Protein AF-A0A1G2EWD5-F1 (afdb_monomer)

pLDDT: mean 77.94, std 12.24, range [49.91, 97.0]

InterPro domains:
  IPR035451 Ada-like domain superfamily [G3DSA:3.40.10.10] (52-113)
  IPR035451 Ada-like domain superfamily [SSF57884] (61-112)

Foldseek 3Di:
DVVVVVVVVVVVCVVPVVVVVVVVVVVVVVVVVVVVVVVVVVVPPPPPPPPDPPPVVVVVVPQQWWKDFQPDQAIHTCPDPVVVPHDPVGIDTDSDPVVSVVVRHDYDPRDPDD

Mean predicted aligned error: 17.98 Å

Solvent-accessible surface area (backbone atoms only — not comparable to full-atom values): 6893 Å² total; per-residue (Å²): 121,69,67,62,56,51,54,54,53,54,50,56,51,65,75,43,45,67,59,51,51,52,54,48,50,52,52,51,53,50,50,52,53,50,52,50,54,58,51,54,62,65,68,69,68,70,70,80,83,76,79,71,78,78,60,63,74,57,59,69,67,72,56,72,42,30,33,29,37,77,90,51,57,42,34,30,51,72,88,32,78,71,41,75,70,51,54,76,94,38,57,41,80,28,87,38,71,69,59,40,42,76,74,64,34,40,76,40,92,89,45,92,92,116

Radius of gyration: 37.5 Å; Cα contacts (8 Å, |Δi|>4): 85; chains: 1; bounding box: 72×32×92 Å

Organism: NCBI:txid1801725

Sequence (114 aa):
MLSEKFNGVKSYFKENQSDFFIALSFLMIALIGFGLGRLSYLVDQKRPITIEEVNLGAVLASEALFVASKNGTAYYPPSCAGAGRIKEENKIWFSSQKEAESLGYKPASNCPGL

Secondary structure (DSSP, 8-state):
-HHHHHHHHHHHHHHSHHHHHHHHHHHHHHHHHHHHHHHHHHHT-----------HHHHHHHS-PEEEETT-SEEE-TTSTTGGGS-GGGEEEES-HHHHHHTTPEE-TTSTT-

Nearest PDB structures (foldseek):
  1u8b-assembly1_A  TM=7.774E-01  e=7.942E-03  Escherichia coli
  7pwo-assembly1_m2  TM=3.552E-01  e=9.660E+00  Giardia lamblia ATCC 50803

Structure (mmCIF, N/CA/C/O backbone):
data_AF-A0A1G2EWD5-F1
#
_entry.id   AF-A0A1G2EWD5-F1
#
loop_
_atom_site.group_PDB
_atom_site.id
_atom_site.type_symbol
_atom_site.label_atom_id
_atom_site.label_alt_id
_atom_site.label_comp_id
_atom_site.label_asym_id
_atom_site.label_entity_id
_atom_site.label_seq_id
_atom_site.pdbx_PDB_ins_code
_atom_site.Cartn_x
_atom_site.Cartn_y
_atom_site.Cartn_z
_atom_site.occupancy
_atom_site.B_iso_or_equiv
_atom_site.auth_seq_id
_atom_site.auth_comp_id
_ato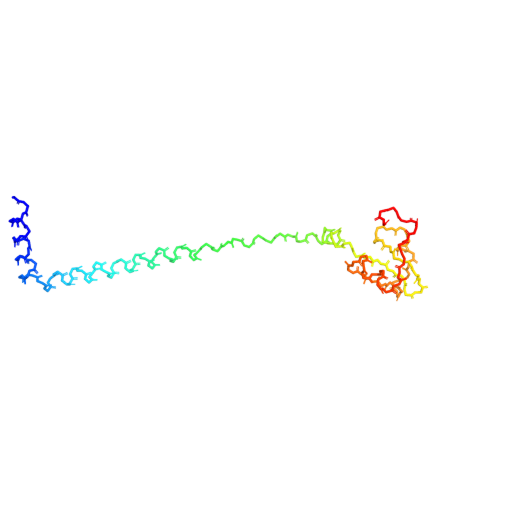m_site.auth_asym_id
_atom_site.auth_atom_id
_atom_site.pdbx_PDB_model_num
ATOM 1 N N . MET A 1 1 ? -43.976 14.088 38.135 1.00 55.19 1 MET A N 1
ATOM 2 C CA . MET A 1 1 ? -43.650 12.649 38.292 1.00 55.19 1 MET A CA 1
ATOM 3 C C . MET A 1 1 ? -42.198 12.283 37.967 1.00 55.19 1 MET A C 1
ATOM 5 O O . MET A 1 1 ? -41.641 11.474 38.692 1.00 55.19 1 MET A O 1
ATOM 9 N N . LEU A 1 2 ? -41.549 12.848 36.937 1.00 59.41 2 LEU A N 1
ATOM 10 C CA . LEU A 1 2 ? -40.131 12.544 36.643 1.00 59.41 2 LEU A CA 1
ATOM 11 C C . LEU A 1 2 ? -39.145 13.152 37.661 1.00 59.41 2 LEU A C 1
ATOM 13 O O . LEU A 1 2 ? -38.159 12.517 38.013 1.00 59.41 2 LEU A O 1
ATOM 17 N N . SER A 1 3 ? -39.435 14.349 38.180 1.00 60.56 3 SER A N 1
ATOM 18 C CA . SER A 1 3 ? -38.536 15.068 39.098 1.00 60.56 3 SER A CA 1
ATOM 19 C C . SER A 1 3 ? -38.317 14.358 40.446 1.00 60.56 3 SER A C 1
ATOM 21 O O . SER A 1 3 ? -37.193 14.329 40.938 1.00 60.56 3 SER A O 1
ATOM 23 N N . GLU A 1 4 ? -39.336 13.697 41.006 1.00 61.84 4 GLU A N 1
ATOM 24 C CA . GLU A 1 4 ? -39.182 12.956 42.269 1.00 61.84 4 GLU A CA 1
ATOM 25 C C . GLU A 1 4 ? -38.332 11.692 42.113 1.00 61.84 4 GLU A C 1
ATOM 27 O O . GLU A 1 4 ? -37.493 11.402 42.966 1.00 61.84 4 GLU A O 1
ATOM 32 N N . LYS A 1 5 ? -38.467 10.985 40.981 1.00 63.03 5 LYS A N 1
ATOM 33 C CA . LYS A 1 5 ? -37.618 9.827 40.666 1.00 63.03 5 LYS A CA 1
ATOM 34 C C . LYS A 1 5 ? -36.147 10.226 40.543 1.00 63.03 5 LYS A C 1
ATOM 36 O O . LYS A 1 5 ? -35.284 9.514 41.044 1.00 63.03 5 LYS A O 1
ATOM 41 N N . PHE A 1 6 ? -35.861 11.381 39.939 1.00 66.38 6 PHE A N 1
ATOM 42 C CA . PHE A 1 6 ? -34.499 11.914 39.849 1.00 66.38 6 PHE A CA 1
ATOM 43 C C . PHE A 1 6 ? -33.909 12.254 41.221 1.00 66.38 6 PHE A C 1
ATOM 45 O O . PHE A 1 6 ? -32.739 11.966 41.458 1.00 66.38 6 PHE A O 1
ATOM 52 N N . ASN A 1 7 ? -34.701 12.820 42.136 1.00 62.88 7 ASN A N 1
ATOM 53 C CA . ASN A 1 7 ? -34.228 13.151 43.483 1.00 62.88 7 ASN A CA 1
ATOM 54 C C . ASN A 1 7 ? -33.938 11.901 44.325 1.00 62.88 7 ASN A C 1
ATOM 56 O O . ASN A 1 7 ? -32.920 11.867 45.015 1.00 62.88 7 ASN A O 1
ATOM 60 N N . GLY A 1 8 ? -34.761 10.853 44.206 1.00 64.88 8 GLY A N 1
ATOM 61 C CA . GLY A 1 8 ? -34.483 9.552 44.822 1.00 64.88 8 GLY A CA 1
ATOM 62 C C . GLY A 1 8 ? -33.189 8.934 44.290 1.00 64.88 8 GLY A C 1
ATOM 63 O O . GLY A 1 8 ? -32.288 8.623 45.064 1.00 64.88 8 GLY A O 1
ATOM 64 N N . VAL A 1 9 ? -33.037 8.855 42.963 1.00 70.88 9 VAL A N 1
ATOM 65 C CA . VAL A 1 9 ? -31.823 8.323 42.310 1.00 70.88 9 VAL A CA 1
ATOM 66 C C . VAL A 1 9 ? -30.570 9.113 42.705 1.00 70.88 9 VAL A C 1
ATOM 68 O O . VAL A 1 9 ? -29.520 8.523 42.951 1.00 70.88 9 VAL A O 1
ATOM 71 N N . LYS A 1 10 ? -30.679 10.440 42.832 1.00 64.94 10 LYS A N 1
ATOM 72 C CA . LYS A 1 10 ? -29.581 11.321 43.255 1.00 64.94 10 LYS A CA 1
ATOM 73 C C . LYS A 1 10 ? -29.153 11.080 44.706 1.00 64.94 10 LYS A C 1
ATOM 75 O O . LYS A 1 10 ? -27.972 11.227 45.004 1.00 64.94 10 LYS A O 1
ATOM 80 N N . SER A 1 11 ? -30.084 10.707 45.588 1.00 64.94 11 SER A N 1
ATOM 81 C CA . SER A 1 11 ? -29.773 10.330 46.973 1.00 64.94 11 SER A CA 1
ATOM 82 C C . SER A 1 11 ? -29.023 8.998 47.037 1.00 64.94 11 SER A C 1
ATOM 84 O O . SER A 1 11 ? -27.962 8.932 47.650 1.00 64.94 11 SER A O 1
ATOM 86 N N . TYR A 1 12 ? -29.502 7.977 46.315 1.00 66.75 12 TYR A N 1
ATOM 87 C CA . TYR A 1 12 ? -28.851 6.660 46.243 1.00 66.75 12 TYR A CA 1
ATOM 88 C C . TYR A 1 12 ? -27.433 6.726 45.658 1.00 66.75 12 TYR A C 1
ATOM 90 O O . TYR A 1 12 ? -26.514 6.085 46.159 1.00 66.75 12 TYR A O 1
ATOM 98 N N . PHE A 1 13 ? -27.222 7.555 44.633 1.00 66.81 13 PHE A N 1
ATOM 99 C CA . PHE A 1 13 ? -25.892 7.788 44.061 1.00 66.81 13 PHE A CA 1
ATOM 100 C C . PHE A 1 13 ? -24.910 8.454 45.029 1.00 66.81 13 PHE A C 1
ATOM 102 O O . PHE A 1 13 ? -23.700 8.277 44.901 1.00 66.81 13 PHE A O 1
ATOM 109 N N . LYS A 1 14 ? -25.420 9.270 45.954 1.00 68.94 14 LYS A N 1
ATOM 110 C CA . LYS A 1 14 ? -24.601 10.026 46.904 1.00 68.94 14 LYS A CA 1
ATOM 111 C C . LYS A 1 14 ? -24.200 9.176 48.109 1.00 68.94 14 LYS A C 1
ATOM 113 O O . LYS A 1 14 ? -23.123 9.384 48.652 1.00 68.94 14 LYS A O 1
ATOM 118 N N . GLU A 1 15 ? -25.045 8.225 48.496 1.00 78.00 15 GLU A N 1
ATOM 119 C CA . GLU A 1 15 ? -24.793 7.298 49.603 1.00 78.00 15 GLU A CA 1
ATOM 120 C C . GLU A 1 15 ? -23.836 6.160 49.200 1.00 78.00 15 GLU A C 1
ATOM 122 O O . GLU A 1 15 ? -22.924 5.834 49.954 1.00 78.00 15 GLU A O 1
ATOM 127 N N . ASN A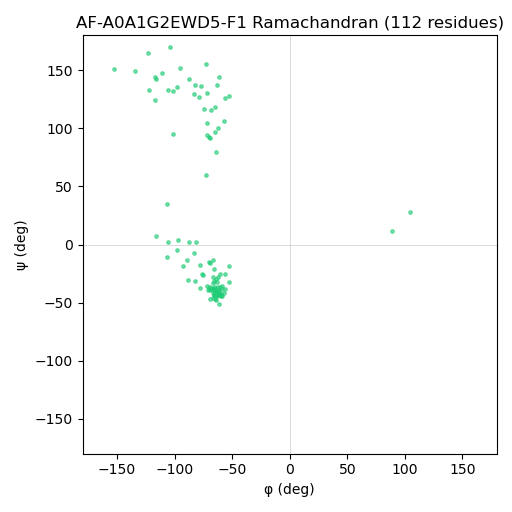 1 16 ? -23.937 5.651 47.965 1.00 80.06 16 ASN A N 1
ATOM 128 C CA . ASN A 1 16 ? -23.077 4.580 47.429 1.00 80.06 16 ASN A CA 1
ATOM 129 C C . ASN A 1 16 ? -22.051 5.081 46.394 1.00 80.06 16 ASN A C 1
ATOM 131 O O . ASN A 1 16 ? -21.724 4.392 45.423 1.00 80.06 16 ASN A O 1
ATOM 135 N N . GLN A 1 17 ? -21.527 6.295 46.579 1.00 80.06 17 GLN A N 1
ATOM 136 C CA . GLN A 1 17 ? -20.615 6.925 45.617 1.00 80.06 17 GLN A CA 1
ATOM 137 C C . GLN A 1 17 ? -19.342 6.089 45.358 1.00 80.06 17 GLN A C 1
ATOM 139 O O . GLN A 1 17 ? -18.856 6.043 44.225 1.00 80.06 17 GLN A O 1
ATOM 144 N N . SER A 1 18 ? -18.814 5.407 46.381 1.00 81.56 18 SER A N 1
ATOM 145 C CA . SER A 1 18 ? -17.636 4.532 46.271 1.00 81.56 18 SER A CA 1
ATOM 146 C C . SER A 1 18 ? -17.896 3.304 45.403 1.00 81.56 18 SER A C 1
ATOM 148 O O . SER A 1 18 ? -17.081 2.976 44.541 1.00 81.56 18 SER A O 1
ATOM 150 N N . ASP A 1 19 ? -19.046 2.658 45.580 1.00 87.62 19 ASP A N 1
ATOM 151 C CA . ASP A 1 19 ? -19.403 1.442 44.845 1.00 87.62 19 ASP A CA 1
ATOM 152 C C . ASP A 1 19 ? -19.657 1.765 43.377 1.00 87.62 19 ASP A C 1
ATOM 154 O O . ASP A 1 19 ? -19.256 1.016 42.486 1.00 87.62 19 ASP A O 1
ATOM 158 N N . PHE A 1 20 ? -20.249 2.933 43.112 1.00 89.12 20 PHE A N 1
ATOM 159 C CA . PHE A 1 20 ? -20.434 3.414 41.752 1.00 89.12 20 PHE A CA 1
ATOM 160 C C . PHE A 1 20 ? -19.098 3.701 41.061 1.00 89.12 20 PHE A C 1
ATOM 162 O O . PHE A 1 20 ? -18.926 3.367 39.890 1.00 89.12 20 PHE A O 1
ATOM 169 N N . PHE A 1 21 ? -18.128 4.274 41.778 1.00 89.81 21 PHE A N 1
ATOM 170 C CA . PHE A 1 21 ? -16.791 4.516 41.237 1.00 89.81 21 PHE A CA 1
ATOM 171 C C . PHE A 1 21 ? -16.059 3.207 40.912 1.00 89.81 21 PHE A C 1
ATOM 173 O O . PHE A 1 21 ? -15.430 3.101 39.859 1.00 89.81 21 PHE A O 1
ATOM 180 N N . ILE A 1 22 ? -16.183 2.192 41.772 1.00 92.38 22 ILE A N 1
ATOM 181 C CA . ILE A 1 22 ? -15.624 0.856 41.530 1.00 92.38 22 ILE A CA 1
ATOM 182 C C . IL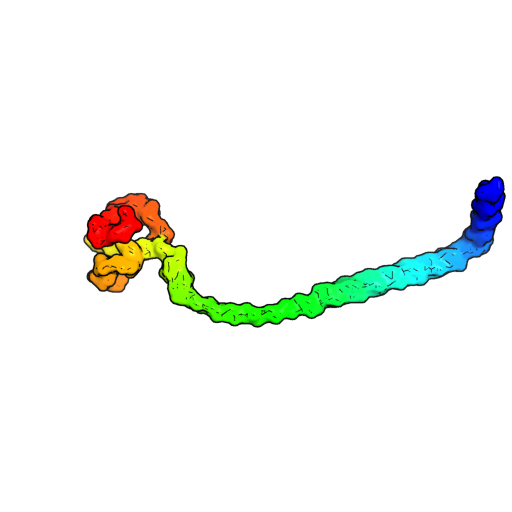E A 1 22 ? -16.313 0.196 40.328 1.00 92.38 22 ILE A C 1
ATOM 184 O O . ILE A 1 22 ? -15.639 -0.305 39.431 1.00 92.38 22 ILE A O 1
ATOM 188 N N . ALA A 1 23 ? -17.643 0.235 40.250 1.00 93.69 23 ALA A N 1
ATOM 189 C CA . ALA A 1 23 ? -18.376 -0.332 39.120 1.00 93.69 23 ALA A CA 1
ATOM 190 C C . ALA A 1 23 ? -18.014 0.363 37.795 1.00 93.69 23 ALA A C 1
ATOM 192 O O . ALA A 1 23 ? -17.797 -0.297 36.777 1.00 93.69 23 ALA A O 1
ATOM 193 N N . LEU A 1 24 ? -17.891 1.694 37.815 1.00 93.81 24 LEU A N 1
ATOM 194 C CA . LEU A 1 24 ? -17.491 2.488 36.657 1.00 93.81 24 LEU A CA 1
ATOM 195 C C . LEU A 1 24 ? -16.043 2.202 36.243 1.00 93.81 24 LEU A C 1
ATOM 197 O O . LEU A 1 24 ? -15.763 2.137 35.048 1.00 93.81 24 LEU A O 1
ATOM 201 N N . SER A 1 25 ? -15.130 1.997 37.197 1.00 94.44 25 SER A N 1
ATOM 202 C CA . SER A 1 25 ? -13.735 1.672 36.887 1.00 94.44 25 SER A CA 1
ATOM 203 C C . SER A 1 25 ? -13.620 0.305 36.210 1.00 94.44 25 SER A C 1
ATOM 205 O O . SER A 1 25 ? -12.966 0.200 35.172 1.00 94.44 25 SER A O 1
ATOM 207 N N . PHE A 1 26 ? -14.334 -0.711 36.704 1.00 96.69 26 PHE A N 1
ATOM 208 C CA . PHE A 1 26 ? -14.406 -2.023 36.056 1.00 96.69 26 PHE A CA 1
ATOM 209 C C . PHE A 1 26 ? -15.028 -1.950 34.660 1.00 96.69 26 PHE A C 1
ATOM 211 O O . PHE A 1 26 ? -14.505 -2.566 33.730 1.00 96.69 26 PHE A O 1
ATOM 218 N N . LEU A 1 27 ? -16.094 -1.164 34.487 1.00 96.50 27 LEU A N 1
ATOM 219 C CA . LEU A 1 27 ? -16.698 -0.925 33.176 1.00 96.50 27 LEU A CA 1
ATOM 220 C C . LEU A 1 27 ? -15.681 -0.312 32.202 1.00 96.50 27 LEU A C 1
ATOM 222 O O . LEU A 1 27 ? -15.563 -0.762 31.063 1.00 96.50 27 LEU A O 1
ATOM 226 N N . MET A 1 28 ? -14.912 0.679 32.655 1.00 96.38 28 MET A N 1
ATOM 227 C CA . MET A 1 28 ? -13.885 1.325 31.838 1.00 96.38 28 MET A CA 1
ATOM 228 C C . MET A 1 28 ? -12.764 0.352 31.461 1.00 96.38 28 MET A C 1
ATOM 230 O O . MET A 1 28 ? -12.373 0.295 30.297 1.00 96.38 28 MET A O 1
ATOM 234 N N . ILE A 1 29 ? -12.281 -0.456 32.412 1.00 97.00 29 ILE A N 1
ATOM 235 C CA . ILE A 1 29 ? -11.257 -1.483 32.163 1.00 97.00 29 ILE A CA 1
ATOM 236 C C . ILE A 1 29 ? -11.759 -2.497 31.124 1.00 97.00 29 ILE A C 1
ATOM 238 O O . ILE A 1 29 ? -11.022 -2.842 30.198 1.00 97.00 29 ILE A O 1
ATOM 242 N N . ALA A 1 30 ? -13.021 -2.924 31.224 1.00 96.81 30 ALA A N 1
ATOM 243 C CA . ALA A 1 30 ? -13.635 -3.842 30.268 1.00 96.81 30 ALA A CA 1
ATOM 244 C C . ALA A 1 30 ? -13.720 -3.241 28.854 1.00 96.81 30 ALA A C 1
ATOM 246 O O . ALA A 1 30 ? -13.378 -3.914 27.881 1.00 96.81 30 ALA A O 1
ATOM 247 N N . LEU A 1 31 ? -14.117 -1.970 28.730 1.00 96.50 31 LEU A N 1
ATOM 248 C CA . LEU A 1 31 ? -14.188 -1.275 27.439 1.00 96.50 31 LEU A CA 1
ATOM 249 C C . LEU A 1 31 ? -12.807 -1.105 26.797 1.00 96.50 31 LEU A C 1
ATOM 251 O O . LEU A 1 31 ? -12.669 -1.302 25.589 1.00 96.50 31 LEU A O 1
ATOM 255 N N . ILE A 1 32 ? -11.781 -0.792 27.593 1.00 96.06 32 ILE A N 1
ATOM 256 C CA . ILE A 1 32 ? -10.398 -0.687 27.112 1.00 96.06 32 ILE A CA 1
ATOM 257 C C . ILE A 1 32 ? -9.907 -2.056 26.621 1.00 96.06 32 ILE A C 1
ATOM 259 O O . ILE A 1 32 ? -9.402 -2.158 25.503 1.00 96.06 32 ILE A O 1
ATOM 263 N N . GLY A 1 33 ? -10.107 -3.120 27.406 1.00 96.06 33 GLY A N 1
ATOM 264 C CA . GLY A 1 33 ? -9.726 -4.484 27.023 1.00 96.06 33 GLY A CA 1
ATOM 265 C C . GLY A 1 33 ? -10.439 -4.968 25.756 1.00 96.06 33 GLY A C 1
ATOM 266 O O . GLY A 1 33 ? -9.800 -5.502 24.848 1.00 96.06 33 GLY A O 1
ATOM 267 N N . PHE A 1 34 ? -11.745 -4.710 25.645 1.00 94.44 34 PHE A N 1
ATOM 268 C CA . PHE A 1 34 ? -12.527 -5.019 24.448 1.00 94.44 34 PHE A CA 1
ATOM 269 C C . PHE A 1 34 ? -12.034 -4.236 23.223 1.00 94.44 34 PHE A C 1
ATOM 271 O O . PHE A 1 34 ? -11.857 -4.822 22.154 1.00 94.44 34 PHE A O 1
ATOM 278 N N . GLY A 1 35 ? -11.758 -2.937 23.377 1.00 93.50 35 GLY A N 1
ATOM 279 C CA . GLY A 1 35 ? -11.224 -2.087 22.311 1.00 93.50 35 GLY A CA 1
ATOM 280 C C . GLY A 1 35 ? -9.876 -2.580 21.778 1.00 93.50 35 GLY A C 1
ATOM 281 O O . GLY A 1 35 ? -9.693 -2.679 20.564 1.00 93.50 35 GLY A O 1
ATOM 282 N N . LEU A 1 36 ? -8.962 -2.968 22.673 1.00 91.94 36 LEU A N 1
ATOM 283 C CA . LEU A 1 36 ? -7.659 -3.532 22.304 1.00 91.94 36 LEU A CA 1
ATOM 284 C C . LEU A 1 36 ? -7.786 -4.898 21.613 1.00 91.94 36 LEU A C 1
ATOM 286 O O . LEU A 1 36 ? -7.126 -5.133 20.600 1.00 91.94 36 LEU A O 1
ATOM 290 N N . GLY A 1 37 ? -8.667 -5.779 22.097 1.00 90.62 37 GLY A N 1
ATOM 291 C CA . GLY A 1 37 ? -8.938 -7.069 21.449 1.00 90.62 37 GLY A CA 1
ATOM 292 C C . GLY A 1 37 ? -9.491 -6.904 20.030 1.00 90.62 37 GLY A C 1
ATOM 293 O O . GLY A 1 37 ? -9.036 -7.563 19.093 1.00 90.62 37 GLY A O 1
ATOM 294 N N . ARG A 1 38 ? -10.409 -5.948 19.838 1.00 90.19 38 ARG A N 1
ATOM 295 C CA . ARG A 1 38 ? -10.940 -5.582 18.515 1.00 90.19 38 ARG A CA 1
ATOM 296 C C . ARG A 1 38 ? -9.856 -5.050 17.573 1.00 90.19 38 ARG A C 1
ATOM 298 O O . ARG A 1 38 ? -9.922 -5.335 16.379 1.00 90.19 38 ARG A O 1
ATOM 305 N N . LEU A 1 39 ? -8.884 -4.293 18.088 1.00 86.25 39 LEU A N 1
ATOM 306 C CA . LEU A 1 39 ? -7.761 -3.763 17.309 1.00 86.25 39 LEU A CA 1
ATOM 307 C C . LEU A 1 39 ? -6.780 -4.870 16.894 1.00 86.25 39 LEU A C 1
ATOM 309 O O . LEU A 1 39 ? -6.321 -4.879 15.754 1.00 86.25 39 LEU A O 1
ATOM 313 N N . SER A 1 40 ? -6.510 -5.834 17.778 1.00 85.31 40 SER A N 1
ATOM 314 C CA . SER A 1 40 ? -5.615 -6.964 17.498 1.00 85.31 40 SER A CA 1
ATOM 315 C C . SER A 1 40 ? -6.105 -7.826 16.326 1.00 85.31 40 SER A C 1
ATOM 317 O O . SER A 1 40 ? -5.301 -8.228 15.490 1.00 85.31 40 SER A O 1
ATOM 319 N N . TYR A 1 41 ? -7.422 -8.008 16.187 1.00 81.56 41 TYR A N 1
ATOM 320 C CA . TYR A 1 41 ? -8.020 -8.721 15.052 1.00 81.56 41 TYR A CA 1
ATOM 321 C C . TYR A 1 41 ? -7.771 -8.038 13.695 1.00 81.56 41 TYR A C 1
ATOM 323 O O . TYR A 1 41 ? -7.637 -8.704 12.672 1.00 81.56 41 TYR A O 1
ATOM 331 N N . LEU A 1 42 ? -7.687 -6.704 13.667 1.00 72.00 42 LEU A N 1
ATOM 332 C CA . LEU A 1 42 ? -7.447 -5.960 12.426 1.00 72.00 42 LEU A CA 1
ATOM 333 C C . LEU A 1 42 ? -5.986 -6.051 11.961 1.00 72.00 42 LEU A C 1
ATOM 335 O O . LEU A 1 42 ? -5.722 -5.944 10.766 1.00 72.00 42 LEU A O 1
ATOM 339 N N . VAL A 1 43 ? -5.048 -6.268 12.886 1.00 70.81 43 VAL A N 1
ATOM 340 C CA . VAL A 1 43 ? -3.610 -6.390 12.590 1.00 70.81 43 VAL A CA 1
ATOM 341 C C . VAL A 1 43 ? -3.267 -7.751 11.971 1.00 70.81 43 VAL A C 1
ATOM 343 O O . VAL A 1 43 ? -2.309 -7.847 11.206 1.00 70.81 43 VAL A O 1
ATOM 346 N N . ASP A 1 44 ? -4.067 -8.788 12.228 1.00 66.50 44 ASP A N 1
ATOM 347 C CA . ASP A 1 44 ? -3.806 -10.149 11.739 1.00 66.50 44 ASP A CA 1
ATOM 348 C C . ASP A 1 44 ? -4.245 -10.390 10.281 1.00 66.50 44 ASP A C 1
ATOM 350 O O . ASP A 1 44 ? -4.049 -11.466 9.720 1.00 66.50 44 ASP A O 1
ATOM 354 N N . GLN A 1 45 ? -4.763 -9.359 9.605 1.00 65.50 45 GLN A N 1
ATOM 355 C CA . GLN A 1 45 ? -4.960 -9.341 8.152 1.00 65.50 45 GLN A CA 1
ATOM 356 C C . GLN A 1 45 ? -3.604 -9.207 7.431 1.00 65.50 45 GLN A C 1
ATOM 358 O O . GLN A 1 45 ? -3.351 -8.251 6.689 1.00 65.50 45 GLN A O 1
ATOM 363 N N . LYS A 1 46 ? -2.700 -10.171 7.642 1.00 64.62 46 LYS A N 1
ATOM 364 C CA . LYS A 1 46 ? -1.527 -10.369 6.791 1.00 64.62 46 LYS A CA 1
ATOM 365 C C . LYS A 1 46 ? -2.044 -10.778 5.420 1.00 64.62 46 LYS A C 1
ATOM 367 O O . LYS A 1 46 ? -2.392 -11.933 5.188 1.00 64.62 46 LYS A O 1
ATOM 372 N N . ARG A 1 47 ? -2.149 -9.794 4.527 1.00 65.56 47 ARG A N 1
ATOM 373 C CA . ARG A 1 47 ? -2.477 -10.023 3.119 1.00 65.56 47 ARG A CA 1
ATOM 374 C C . ARG A 1 47 ? -1.494 -11.073 2.595 1.00 65.56 47 ARG A C 1
ATOM 376 O O . ARG A 1 47 ? -0.290 -10.882 2.793 1.00 65.56 47 ARG A O 1
ATOM 383 N N . PRO A 1 48 ? -1.956 -12.168 1.972 1.00 68.81 48 PRO A N 1
ATOM 384 C CA . PRO A 1 48 ? -1.039 -13.050 1.278 1.00 68.81 48 PRO A CA 1
ATOM 385 C C . PRO A 1 48 ? -0.292 -12.200 0.250 1.00 68.81 48 PRO A C 1
ATOM 387 O O . PRO A 1 48 ? -0.900 -11.455 -0.520 1.00 68.81 48 PRO A O 1
ATOM 390 N N . ILE A 1 49 ? 1.035 -12.248 0.307 1.00 64.00 49 ILE A N 1
ATOM 391 C CA . ILE A 1 49 ? 1.887 -11.632 -0.701 1.00 64.00 49 ILE A CA 1
ATOM 392 C C . ILE A 1 49 ? 1.697 -12.485 -1.954 1.00 64.00 49 ILE A C 1
ATOM 394 O O . ILE A 1 49 ? 2.331 -13.527 -2.108 1.00 64.00 49 ILE A O 1
ATOM 398 N N . THR A 1 50 ? 0.759 -12.086 -2.810 1.00 67.38 50 THR A N 1
ATOM 399 C CA . THR A 1 50 ? 0.649 -12.622 -4.162 1.00 67.38 50 THR A CA 1
ATOM 400 C C . THR A 1 50 ? 1.824 -12.055 -4.938 1.00 67.38 50 THR A C 1
ATOM 402 O O . THR A 1 50 ? 1.858 -10.868 -5.256 1.00 67.38 50 THR A O 1
ATOM 405 N N . ILE A 1 51 ? 2.826 -12.893 -5.173 1.00 73.25 51 ILE A N 1
ATOM 406 C CA . ILE A 1 51 ? 3.917 -12.573 -6.084 1.00 73.25 51 ILE A CA 1
ATOM 407 C C . ILE A 1 51 ? 3.306 -12.651 -7.484 1.00 73.25 51 ILE A C 1
ATOM 409 O O . ILE A 1 51 ? 3.170 -13.736 -8.044 1.00 73.25 51 ILE A O 1
ATOM 413 N N . GLU A 1 52 ? 2.859 -11.516 -8.017 1.00 68.81 52 GLU A N 1
ATOM 414 C CA . GLU A 1 52 ? 2.657 -11.397 -9.457 1.00 68.81 52 GLU A CA 1
ATOM 415 C C . GLU A 1 52 ? 4.039 -11.530 -10.096 1.00 68.81 52 GLU A C 1
ATOM 417 O O . GLU A 1 52 ? 4.953 -10.758 -9.798 1.00 68.81 52 GLU A O 1
ATOM 422 N N . GLU A 1 53 ? 4.222 -12.556 -10.927 1.00 68.62 53 GLU A N 1
ATOM 423 C CA . GLU A 1 53 ? 5.383 -12.632 -11.801 1.00 68.62 53 GLU A CA 1
ATOM 424 C C . GLU A 1 53 ? 5.386 -11.362 -12.647 1.00 68.62 53 GLU A C 1
ATOM 426 O O . GLU A 1 53 ? 4.548 -11.183 -13.533 1.00 68.62 53 GLU A O 1
ATOM 431 N N . VAL A 1 54 ? 6.305 -10.445 -12.341 1.00 63.81 54 VAL A N 1
ATOM 432 C CA . VAL A 1 54 ? 6.522 -9.266 -13.169 1.00 63.81 54 VAL A CA 1
ATOM 433 C C . VAL A 1 54 ? 6.971 -9.794 -14.523 1.00 63.81 54 VAL A C 1
ATOM 435 O O . VAL A 1 54 ? 8.122 -10.192 -14.705 1.00 63.81 54 VAL A O 1
ATOM 438 N N . ASN A 1 55 ? 6.045 -9.845 -15.478 1.00 66.38 55 ASN A N 1
ATOM 439 C CA . ASN A 1 55 ? 6.369 -10.162 -16.852 1.00 66.38 55 ASN A CA 1
ATOM 440 C C . ASN A 1 55 ? 7.169 -8.976 -17.401 1.00 66.38 55 ASN A C 1
ATOM 442 O O . ASN A 1 55 ? 6.612 -7.992 -17.895 1.00 66.38 55 ASN A O 1
ATOM 446 N N . LEU A 1 56 ? 8.497 -9.067 -17.277 1.00 58.84 56 LEU A N 1
ATOM 447 C CA . LEU A 1 56 ? 9.460 -8.084 -17.781 1.00 58.84 56 LEU A CA 1
ATOM 448 C C . LEU A 1 56 ? 9.253 -7.773 -19.277 1.00 58.84 56 LEU A C 1
ATOM 450 O O . LEU A 1 56 ? 9.702 -6.730 -19.743 1.00 58.84 56 LEU A O 1
ATOM 454 N N . GLY A 1 57 ? 8.544 -8.629 -20.023 1.00 60.59 57 GLY A N 1
ATOM 455 C CA . GLY A 1 57 ? 8.178 -8.387 -21.417 1.00 60.59 57 GLY A CA 1
ATOM 456 C C . GLY A 1 57 ? 7.189 -7.234 -21.620 1.00 60.59 57 GLY A C 1
ATOM 457 O O . GLY A 1 57 ? 7.240 -6.583 -22.658 1.00 60.59 57 GLY A O 1
ATOM 458 N N . ALA A 1 58 ? 6.328 -6.931 -20.641 1.00 54.31 58 ALA A N 1
ATOM 459 C CA . ALA A 1 58 ? 5.361 -5.831 -20.738 1.00 54.31 58 ALA A CA 1
ATOM 460 C C . ALA A 1 58 ? 5.931 -4.487 -20.246 1.00 54.31 58 ALA A C 1
ATOM 462 O O . ALA A 1 58 ? 5.583 -3.437 -20.782 1.00 54.31 58 ALA A O 1
ATOM 463 N N . VAL A 1 59 ? 6.855 -4.512 -19.279 1.00 54.38 59 VAL A N 1
ATOM 464 C CA . VAL A 1 59 ? 7.527 -3.297 -18.779 1.00 54.38 59 VAL A CA 1
ATOM 465 C C . VAL A 1 59 ? 8.472 -2.725 -19.843 1.00 54.38 59 VAL A C 1
ATOM 467 O O . VAL A 1 59 ? 8.460 -1.523 -20.090 1.00 54.38 59 VAL A O 1
ATOM 470 N N . LEU A 1 60 ? 9.186 -3.586 -20.578 1.00 56.19 60 LEU A N 1
ATOM 471 C CA . LEU A 1 60 ? 10.018 -3.181 -21.721 1.00 56.19 60 LEU A CA 1
ATOM 472 C C . LEU A 1 60 ? 9.210 -2.691 -22.937 1.00 56.19 60 LEU A C 1
ATOM 474 O O . LEU A 1 60 ? 9.774 -2.064 -23.830 1.00 56.19 60 LEU A O 1
ATOM 478 N N . ALA A 1 61 ? 7.905 -2.975 -22.988 1.00 54.69 61 ALA A N 1
ATOM 479 C CA . ALA A 1 61 ? 7.019 -2.524 -24.060 1.00 54.69 61 ALA A CA 1
ATOM 480 C C . ALA A 1 61 ? 6.318 -1.189 -23.747 1.00 54.69 61 ALA A C 1
ATOM 482 O O . ALA A 1 61 ? 5.828 -0.539 -24.670 1.00 54.69 61 ALA A O 1
ATOM 483 N N . SER A 1 62 ? 6.259 -0.776 -22.473 1.00 49.91 62 SER A N 1
ATOM 484 C CA . SER A 1 62 ? 5.478 0.392 -22.036 1.00 49.91 62 SER A CA 1
ATOM 485 C C . SER A 1 62 ? 6.311 1.624 -21.674 1.00 49.91 62 SER A C 1
ATOM 487 O O . SER A 1 62 ? 5.742 2.705 -21.525 1.00 49.91 62 SER A O 1
ATOM 489 N N . GLU A 1 63 ? 7.632 1.508 -21.572 1.00 54.62 63 GLU A N 1
ATOM 490 C CA . GLU A 1 63 ? 8.523 2.667 -21.562 1.00 54.62 63 GLU A CA 1
ATOM 491 C C . GLU A 1 63 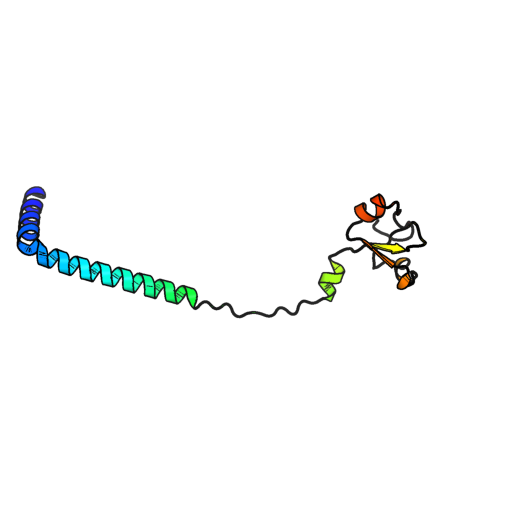? 9.132 2.778 -22.954 1.00 54.62 63 GLU A C 1
ATOM 493 O O . GLU A 1 63 ? 10.083 2.077 -23.292 1.00 54.62 63 GLU A O 1
ATOM 498 N N . ALA A 1 64 ? 8.520 3.600 -23.808 1.00 60.53 64 ALA A N 1
ATOM 499 C CA . ALA A 1 64 ? 9.006 3.874 -25.154 1.00 60.53 64 ALA A CA 1
ATOM 500 C C . ALA A 1 64 ? 10.370 4.585 -25.086 1.00 60.53 64 ALA A C 1
ATOM 502 O O . ALA A 1 64 ? 10.467 5.803 -25.201 1.00 60.53 64 ALA A O 1
ATOM 503 N N . LEU A 1 65 ? 11.427 3.809 -24.859 1.00 76.31 65 LEU A N 1
ATOM 504 C CA . LEU A 1 65 ? 12.808 4.258 -24.844 1.00 76.31 65 LEU A CA 1
ATOM 505 C C . LEU A 1 65 ? 13.243 4.498 -26.287 1.00 76.31 65 LEU A C 1
ATOM 507 O O . LEU A 1 65 ? 13.291 3.568 -27.090 1.00 76.31 65 LEU A O 1
ATOM 511 N N . PHE A 1 66 ? 13.567 5.738 -26.635 1.00 83.56 66 PHE A N 1
ATOM 512 C CA . PHE A 1 66 ? 14.031 6.080 -27.976 1.00 83.56 66 PHE A CA 1
ATOM 513 C C . PHE A 1 66 ? 15.525 5.809 -28.087 1.00 83.56 66 PHE A C 1
ATOM 515 O O . PHE A 1 66 ? 16.307 6.267 -27.261 1.00 83.56 66 PHE A O 1
ATOM 522 N N . VAL A 1 67 ? 15.942 5.082 -29.116 1.00 87.19 67 VAL A N 1
ATOM 523 C CA . VAL A 1 67 ? 17.350 4.786 -29.372 1.00 87.19 67 VAL A CA 1
ATOM 524 C C . VAL A 1 67 ? 17.896 5.687 -30.469 1.00 87.19 67 VAL A C 1
ATOM 526 O O . VAL A 1 67 ? 17.308 5.813 -31.539 1.00 87.19 67 VAL A O 1
ATOM 529 N N . ALA A 1 68 ? 19.050 6.294 -30.235 1.00 86.81 68 ALA A N 1
ATOM 530 C CA . ALA A 1 68 ? 19.805 7.032 -31.239 1.00 86.81 68 ALA A CA 1
ATOM 531 C C . ALA A 1 68 ? 21.217 6.460 -31.377 1.00 86.81 68 ALA A C 1
ATOM 533 O O . ALA A 1 68 ? 21.694 5.697 -30.535 1.00 86.81 68 ALA A O 1
ATOM 534 N N . SER A 1 69 ? 21.902 6.834 -32.457 1.00 87.88 69 SER A N 1
ATOM 535 C CA . SER A 1 69 ? 23.311 6.495 -32.640 1.00 87.88 69 SER A CA 1
ATOM 536 C C . SER A 1 69 ? 24.201 7.663 -32.232 1.00 87.88 69 SER A C 1
ATOM 538 O O . SER A 1 69 ? 23.962 8.773 -32.692 1.00 87.88 69 SER A O 1
ATOM 540 N N . LYS A 1 70 ? 25.285 7.407 -31.489 1.00 84.38 70 LYS A N 1
ATOM 541 C CA . LYS A 1 70 ? 26.339 8.401 -31.182 1.00 84.38 70 LYS A CA 1
ATOM 542 C C . LYS A 1 70 ? 26.912 9.087 -32.427 1.00 84.38 70 LYS A C 1
ATOM 544 O O . LYS A 1 70 ? 27.319 10.237 -32.362 1.00 84.38 70 LYS A O 1
ATOM 549 N N . ASN A 1 71 ? 26.959 8.362 -33.547 1.00 83.38 71 ASN A N 1
ATOM 550 C CA . ASN A 1 71 ? 27.478 8.854 -34.828 1.00 83.38 71 ASN A CA 1
ATOM 551 C C . ASN A 1 71 ? 26.366 9.332 -35.775 1.00 83.38 71 ASN A C 1
ATOM 553 O O . ASN A 1 71 ? 26.648 9.785 -36.881 1.00 83.38 71 ASN A O 1
ATOM 557 N N . GLY A 1 72 ? 25.105 9.155 -35.384 1.00 81.50 72 GLY A N 1
ATOM 558 C CA . GLY A 1 72 ? 23.946 9.543 -36.172 1.00 81.50 72 GLY A CA 1
ATOM 559 C C . GLY A 1 72 ? 23.316 10.818 -35.634 1.00 81.50 72 GLY A C 1
ATOM 560 O O . GLY A 1 72 ? 23.630 11.286 -34.550 1.00 81.50 72 GLY A O 1
ATOM 561 N N . THR A 1 73 ? 22.380 11.361 -36.398 1.00 84.50 73 THR A N 1
ATOM 562 C CA . THR A 1 73 ? 21.581 12.528 -36.000 1.00 84.50 73 THR A CA 1
ATOM 563 C C . THR A 1 73 ? 20.103 12.188 -35.872 1.00 84.50 73 THR A C 1
ATOM 565 O O . THR A 1 73 ? 19.293 13.085 -35.685 1.00 84.50 73 THR A O 1
ATOM 568 N N . ALA A 1 74 ? 19.736 10.909 -35.981 1.00 87.38 74 ALA A N 1
ATOM 569 C CA . ALA A 1 74 ? 18.353 10.454 -35.939 1.00 87.38 74 ALA A CA 1
ATOM 570 C C . ALA A 1 74 ? 18.091 9.5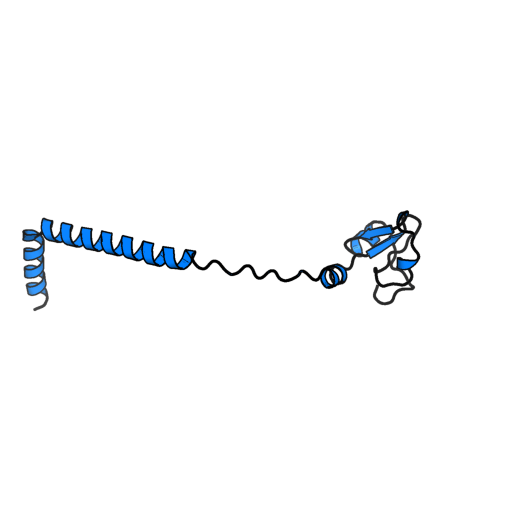31 -34.744 1.00 87.38 74 ALA A C 1
ATOM 572 O O . ALA A 1 74 ? 18.960 8.730 -34.380 1.00 87.38 74 ALA A O 1
ATOM 573 N N . TYR A 1 75 ? 16.890 9.638 -34.172 1.00 88.31 75 TYR A N 1
ATOM 574 C CA . TYR A 1 75 ? 16.393 8.763 -33.113 1.00 88.31 75 TYR A CA 1
ATOM 575 C C . TYR A 1 75 ? 15.254 7.868 -33.623 1.00 88.31 75 TYR A C 1
ATOM 577 O O . TYR A 1 75 ? 14.486 8.245 -34.508 1.00 88.31 75 TYR A O 1
ATOM 585 N N . TYR A 1 76 ? 15.167 6.664 -33.069 1.00 86.38 76 TYR A N 1
ATOM 586 C CA . TYR A 1 76 ? 14.320 5.568 -33.528 1.00 86.38 76 TYR A CA 1
ATOM 587 C C . TYR A 1 76 ? 13.596 4.942 -32.329 1.00 86.38 76 TYR A C 1
ATOM 589 O O . TYR A 1 76 ? 14.160 4.893 -31.237 1.00 86.38 76 TYR A O 1
ATOM 597 N N . PRO A 1 77 ? 12.383 4.399 -32.493 1.00 85.19 77 PRO A N 1
ATOM 598 C CA . PRO A 1 77 ? 11.803 3.515 -31.496 1.00 85.19 77 PRO A CA 1
ATOM 599 C C . PRO A 1 77 ? 12.516 2.148 -31.522 1.00 85.19 77 PRO A C 1
ATOM 601 O O . PRO A 1 77 ? 13.046 1.743 -32.566 1.00 85.19 77 PRO A O 1
ATOM 604 N N . PRO A 1 78 ? 12.498 1.397 -30.408 1.00 80.69 78 PRO A N 1
ATOM 605 C CA . PRO A 1 78 ? 13.227 0.134 -30.270 1.00 80.69 78 PRO A CA 1
ATOM 606 C C . PRO A 1 78 ? 12.697 -0.958 -31.208 1.00 80.69 78 PRO A C 1
ATOM 608 O O . PRO A 1 78 ? 13.416 -1.892 -31.550 1.00 80.69 78 PRO A O 1
ATOM 611 N N . SER A 1 79 ? 11.455 -0.811 -31.670 1.00 76.62 79 SER A N 1
ATOM 612 C CA . SER A 1 79 ? 10.782 -1.706 -32.610 1.00 76.62 79 SER A CA 1
ATOM 613 C C . SER A 1 79 ? 11.109 -1.438 -34.086 1.00 76.62 79 SER A C 1
ATOM 615 O O . SER A 1 79 ? 10.703 -2.218 -34.946 1.00 76.62 79 SER A O 1
ATOM 617 N N . CYS A 1 80 ? 11.827 -0.359 -34.423 1.00 79.62 80 CYS A N 1
ATOM 618 C CA . CYS A 1 80 ? 12.096 -0.020 -35.821 1.00 79.62 80 CYS A CA 1
ATOM 619 C C . CYS A 1 80 ? 13.355 -0.708 -36.373 1.00 79.62 80 CYS A C 1
ATOM 621 O O . CYS A 1 80 ? 14.396 -0.768 -35.724 1.00 79.62 80 CYS A O 1
ATOM 623 N N . ALA A 1 81 ? 13.317 -1.138 -37.639 1.00 79.06 81 ALA A N 1
ATOM 624 C CA . ALA A 1 81 ? 14.451 -1.772 -38.323 1.00 79.06 81 ALA A CA 1
ATOM 625 C C . ALA A 1 81 ? 15.740 -0.917 -38.338 1.00 79.06 81 ALA A C 1
ATOM 627 O O . ALA A 1 81 ? 16.840 -1.463 -38.441 1.00 79.06 81 ALA A O 1
ATOM 628 N N . GLY A 1 82 ? 15.621 0.413 -38.232 1.00 76.88 82 GLY A N 1
ATOM 629 C CA . GLY A 1 82 ? 16.765 1.322 -38.091 1.00 76.88 82 GLY A CA 1
ATOM 630 C C . GLY A 1 82 ? 17.518 1.147 -36.767 1.00 76.88 82 GLY A C 1
ATOM 631 O O . GLY A 1 82 ? 18.746 1.141 -36.768 1.00 76.88 82 GLY A O 1
ATOM 632 N N . ALA A 1 83 ? 16.802 0.898 -35.665 1.00 81.38 83 ALA A N 1
ATOM 633 C CA . ALA A 1 83 ? 17.377 0.677 -34.337 1.00 81.38 83 ALA A CA 1
ATOM 634 C C . ALA A 1 83 ? 18.246 -0.590 -34.273 1.00 81.38 83 ALA A C 1
ATOM 636 O O . ALA A 1 83 ? 19.319 -0.588 -33.668 1.00 81.38 83 ALA A O 1
ATOM 637 N N . GLY A 1 84 ? 17.819 -1.660 -34.952 1.00 77.62 84 GLY A N 1
ATOM 638 C CA . GLY A 1 84 ? 18.534 -2.941 -34.986 1.00 77.62 84 GLY A CA 1
ATOM 639 C C . GLY A 1 84 ? 19.852 -2.920 -35.770 1.00 77.62 84 GLY A C 1
ATOM 640 O O . GLY A 1 84 ? 20.662 -3.830 -35.624 1.00 77.62 84 GLY A O 1
ATOM 641 N N . ARG A 1 85 ? 20.093 -1.889 -36.594 1.00 82.50 85 ARG A N 1
ATOM 642 C CA . ARG A 1 85 ? 21.335 -1.730 -37.376 1.00 82.50 85 ARG A CA 1
ATOM 643 C C . ARG A 1 85 ? 22.432 -0.971 -36.633 1.00 82.50 85 ARG A C 1
ATOM 645 O O . ARG A 1 85 ? 23.578 -0.955 -37.084 1.00 82.50 85 ARG A O 1
ATOM 652 N N . ILE A 1 86 ? 22.093 -0.322 -35.522 1.00 83.69 86 ILE A N 1
ATOM 653 C CA . ILE A 1 86 ? 23.047 0.427 -34.710 1.00 83.69 86 ILE A CA 1
ATOM 654 C C . ILE A 1 86 ? 23.830 -0.582 -33.868 1.00 83.69 86 ILE A C 1
ATOM 656 O O . ILE A 1 86 ? 23.241 -1.401 -33.167 1.00 83.69 86 ILE A O 1
ATOM 660 N N . LYS A 1 87 ? 25.164 -0.528 -33.936 1.00 83.88 87 LYS A N 1
ATOM 661 C CA . LYS A 1 87 ? 26.027 -1.340 -33.066 1.00 83.88 87 LYS A CA 1
ATOM 662 C C . LYS A 1 87 ? 25.791 -0.982 -31.602 1.00 83.88 87 LYS A C 1
ATOM 664 O O . LYS A 1 87 ? 25.619 0.199 -31.302 1.00 83.88 87 LYS A O 1
ATOM 669 N N . GLU A 1 88 ? 25.847 -1.966 -30.708 1.00 81.62 88 GLU A N 1
ATOM 670 C CA . GLU A 1 88 ? 25.562 -1.775 -29.280 1.00 81.62 88 GLU A CA 1
ATOM 671 C C . GLU A 1 88 ? 26.452 -0.690 -28.655 1.00 81.62 88 GLU A C 1
ATOM 673 O O . GLU A 1 88 ? 25.968 0.170 -27.926 1.00 81.62 88 GLU A O 1
ATOM 678 N N . GLU A 1 89 ? 27.726 -0.622 -29.058 1.00 84.00 89 GLU A N 1
ATOM 679 C CA . GLU A 1 89 ? 28.680 0.393 -28.578 1.00 84.00 89 GLU A CA 1
ATOM 680 C C . GLU A 1 89 ? 28.257 1.847 -28.885 1.00 84.00 89 GLU A C 1
ATOM 682 O O . GLU A 1 89 ? 28.656 2.799 -28.199 1.00 84.00 89 GLU A O 1
ATOM 687 N N . ASN A 1 90 ? 27.447 2.023 -29.932 1.00 86.38 90 ASN A N 1
ATOM 688 C CA . ASN A 1 90 ? 27.014 3.314 -30.452 1.00 86.38 90 ASN A CA 1
ATOM 689 C C . ASN A 1 90 ? 25.559 3.647 -30.118 1.00 86.38 90 ASN A C 1
ATOM 691 O O . ASN A 1 90 ? 25.099 4.701 -30.557 1.00 86.38 90 ASN A O 1
ATOM 695 N N . LYS A 1 91 ? 24.837 2.797 -29.379 1.00 86.19 91 LYS A N 1
ATOM 696 C CA . LYS A 1 91 ? 23.461 3.083 -28.960 1.00 86.19 91 LYS A CA 1
ATOM 697 C C . LYS A 1 91 ? 23.443 4.072 -27.797 1.00 86.19 91 LYS A C 1
ATOM 699 O O . LYS A 1 91 ? 24.228 3.967 -26.855 1.00 86.19 91 LYS A O 1
ATOM 704 N N . ILE A 1 92 ? 22.537 5.037 -27.880 1.00 86.25 92 ILE A N 1
ATOM 705 C CA . ILE A 1 92 ? 22.154 5.931 -26.787 1.00 86.25 92 ILE A CA 1
ATOM 706 C C . ILE A 1 92 ? 20.654 5.762 -26.598 1.00 86.25 92 ILE A C 1
ATOM 708 O O . ILE A 1 92 ? 19.919 5.783 -27.581 1.00 86.25 92 ILE A O 1
ATOM 712 N N . TRP A 1 93 ? 20.218 5.595 -25.356 1.00 86.56 93 TRP A N 1
ATOM 713 C CA . TRP A 1 93 ? 18.814 5.434 -25.001 1.00 86.56 93 TRP A CA 1
ATOM 714 C C . TRP A 1 93 ? 18.300 6.715 -24.354 1.00 86.56 93 TRP A C 1
ATOM 716 O O . TRP A 1 93 ? 18.954 7.264 -23.470 1.00 86.56 93 TRP A O 1
ATOM 726 N N . PHE A 1 94 ? 17.134 7.168 -24.795 1.00 84.56 94 PHE A N 1
ATOM 727 C CA . PHE A 1 94 ? 16.433 8.331 -24.276 1.00 84.56 94 PHE A CA 1
ATOM 728 C C . PHE A 1 94 ? 15.109 7.911 -23.668 1.00 84.56 94 PHE A C 1
ATOM 730 O O . PHE A 1 94 ? 14.409 7.048 -24.200 1.00 84.56 94 PHE A O 1
ATOM 737 N N . SER A 1 95 ? 14.754 8.570 -22.574 1.00 81.88 95 SER A N 1
ATOM 738 C CA . SER A 1 95 ? 13.497 8.336 -21.865 1.00 81.88 95 SER A CA 1
ATOM 739 C C . SER A 1 95 ? 12.301 9.007 -22.556 1.00 81.88 95 SER A C 1
ATOM 741 O O . SER A 1 95 ? 11.152 8.652 -22.302 1.00 81.88 95 SER A O 1
ATOM 743 N N . SER A 1 96 ? 12.557 9.975 -23.448 1.00 83.19 96 SER A N 1
ATOM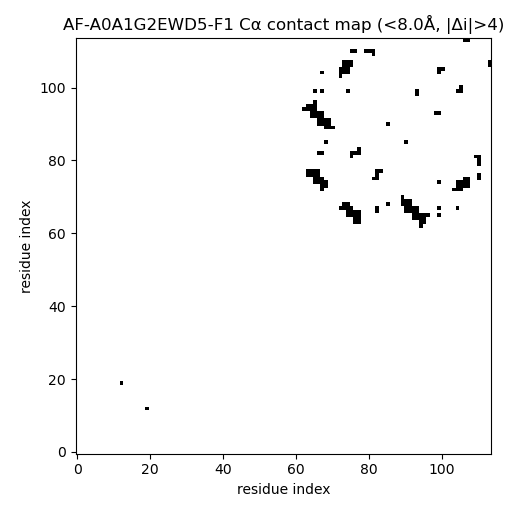 744 C CA . SER A 1 96 ? 11.531 10.764 -24.137 1.00 83.19 96 SER A CA 1
ATOM 745 C C . SER A 1 96 ? 11.999 11.290 -25.502 1.00 83.19 96 SER A C 1
ATOM 747 O O . SER A 1 96 ? 13.175 11.600 -25.688 1.00 83.19 96 SER A O 1
ATOM 749 N N . GLN A 1 97 ? 11.066 11.485 -26.442 1.00 82.69 97 GLN A N 1
ATOM 750 C CA . GLN A 1 97 ? 11.325 1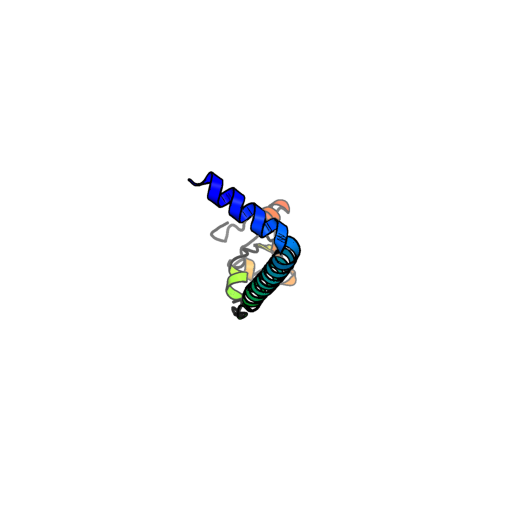2.134 -27.742 1.00 82.69 97 GLN A CA 1
ATOM 751 C C . GLN A 1 97 ? 11.898 13.545 -27.569 1.00 82.69 97 GLN A C 1
ATOM 753 O O . GLN A 1 97 ? 12.855 13.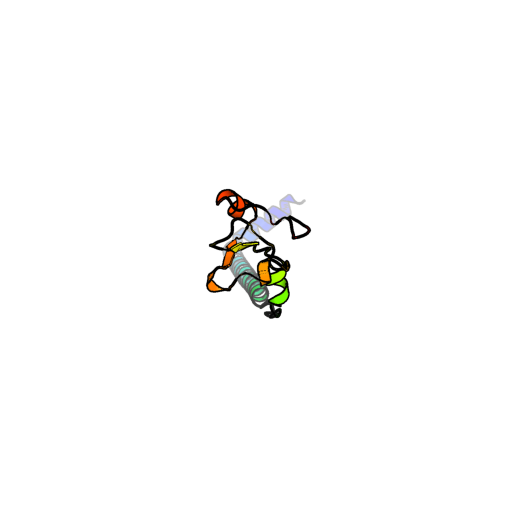932 -28.233 1.00 82.69 97 GLN A O 1
ATOM 758 N N . LYS A 1 98 ? 11.351 14.297 -26.606 1.00 84.75 98 LYS A N 1
ATOM 759 C CA . LYS A 1 98 ? 11.740 15.687 -26.342 1.00 84.75 98 LYS A CA 1
ATOM 760 C C . LYS A 1 98 ? 13.180 15.804 -25.841 1.00 84.75 98 LYS A C 1
ATOM 762 O O . LYS A 1 98 ? 13.852 16.795 -26.111 1.00 84.75 98 LYS A O 1
ATOM 767 N N . GLU A 1 99 ? 13.654 14.785 -25.125 1.00 82.94 99 GLU A N 1
ATOM 768 C CA . GLU A 1 99 ? 15.041 14.689 -24.667 1.00 82.94 99 GLU A CA 1
ATOM 769 C C . GLU A 1 99 ? 15.986 14.522 -25.865 1.00 82.94 99 GLU A C 1
ATOM 771 O O . GLU A 1 99 ? 16.950 15.279 -25.998 1.00 82.94 99 GLU A O 1
ATOM 776 N N . ALA A 1 100 ? 15.647 13.629 -26.799 1.00 85.75 100 ALA A N 1
ATOM 777 C CA . ALA A 1 100 ? 16.412 13.424 -28.027 1.00 85.75 100 ALA A CA 1
ATOM 778 C C . ALA A 1 100 ? 16.453 14.693 -28.904 1.00 85.75 100 ALA A C 1
ATOM 780 O O . ALA A 1 100 ? 17.519 15.090 -29.378 1.00 85.75 100 ALA A O 1
ATOM 781 N N . GLU A 1 101 ? 15.325 15.385 -29.067 1.00 86.62 101 GLU A N 1
ATOM 782 C CA . GLU A 1 101 ? 15.248 16.627 -29.850 1.00 86.62 101 GLU A CA 1
ATOM 783 C C . GLU A 1 101 ? 16.040 17.777 -29.219 1.00 86.62 101 GLU A C 1
ATOM 785 O O . GLU A 1 101 ? 16.706 18.529 -29.931 1.00 86.62 101 GLU A O 1
ATOM 790 N N . SER A 1 102 ? 16.034 17.884 -27.885 1.00 84.94 102 SER A N 1
ATOM 791 C CA . SER A 1 102 ? 16.818 18.894 -27.157 1.00 84.94 102 SER A CA 1
ATOM 792 C C . SER A 1 102 ? 18.328 18.736 -27.359 1.00 84.94 102 SER A C 1
ATOM 794 O O . SER A 1 102 ? 19.070 19.716 -27.337 1.00 84.94 102 SER A O 1
ATOM 796 N N . LEU A 1 103 ? 18.768 17.505 -27.624 1.00 84.06 103 LEU A N 1
ATOM 797 C CA . LEU A 1 103 ? 20.149 17.156 -27.945 1.00 84.06 103 LEU A CA 1
ATOM 798 C C . LEU A 1 103 ? 20.453 17.265 -29.450 1.00 84.06 103 LEU A C 1
ATOM 800 O O . LEU A 1 103 ? 21.573 16.984 -29.873 1.00 84.06 103 LEU A O 1
ATOM 804 N N . GLY A 1 104 ? 19.476 17.689 -30.258 1.00 85.62 104 GLY A N 1
ATOM 805 C CA . GLY A 1 104 ? 19.621 17.926 -31.693 1.00 85.62 104 GLY A CA 1
ATOM 806 C C . GLY A 1 104 ? 19.356 16.707 -32.579 1.00 85.62 104 GLY A C 1
ATOM 807 O O . GLY A 1 104 ? 19.655 16.760 -33.776 1.00 85.62 104 GLY A O 1
ATOM 808 N N . TYR A 1 105 ? 18.794 15.622 -32.036 1.00 86.44 105 TYR A N 1
ATOM 809 C CA . TYR A 1 105 ? 18.417 14.452 -32.828 1.00 86.44 105 TYR A CA 1
ATOM 810 C C . TYR A 1 105 ? 17.058 14.661 -33.505 1.00 86.44 105 TYR A C 1
ATOM 812 O O . TYR A 1 105 ? 16.106 15.152 -32.906 1.00 86.44 105 TYR A O 1
ATOM 820 N N . LYS A 1 106 ? 16.960 14.264 -34.772 1.00 87.75 106 LYS A N 1
ATOM 821 C CA . LYS A 1 106 ? 15.750 14.349 -35.593 1.00 87.75 106 LYS A CA 1
ATOM 822 C C . LYS A 1 106 ? 14.972 13.030 -35.575 1.00 87.75 106 LYS A C 1
ATOM 824 O O . LYS A 1 106 ? 15.588 11.968 -35.451 1.00 87.75 106 LYS A O 1
ATOM 829 N N . PRO A 1 107 ? 13.645 13.065 -35.754 1.00 86.25 107 PRO A N 1
ATOM 830 C CA . PRO A 1 107 ? 12.865 11.846 -35.903 1.00 86.25 107 PRO A CA 1
ATOM 831 C C . PRO A 1 107 ? 13.299 11.087 -37.161 1.00 86.25 107 PRO A C 1
ATOM 833 O O . PRO A 1 107 ? 13.536 11.670 -38.225 1.00 86.25 107 PRO A O 1
ATOM 836 N N . ALA A 1 108 ? 13.428 9.770 -37.034 1.00 83.38 108 ALA A N 1
ATOM 837 C CA . ALA A 1 108 ? 13.787 8.901 -38.140 1.00 83.38 108 ALA A CA 1
ATOM 838 C C . ALA A 1 108 ? 12.664 8.818 -39.187 1.00 83.38 108 ALA A C 1
ATOM 840 O O . ALA A 1 108 ? 11.598 8.266 -38.931 1.00 83.38 108 ALA A O 1
ATOM 841 N N . SER A 1 109 ? 12.922 9.299 -40.407 1.00 75.50 109 SER A N 1
ATOM 842 C CA . SER A 1 109 ? 11.927 9.328 -41.495 1.00 75.50 109 SER A CA 1
ATOM 843 C C . SER A 1 109 ? 11.504 7.943 -42.008 1.00 75.50 109 SER A C 1
ATOM 845 O O . SER A 1 109 ? 10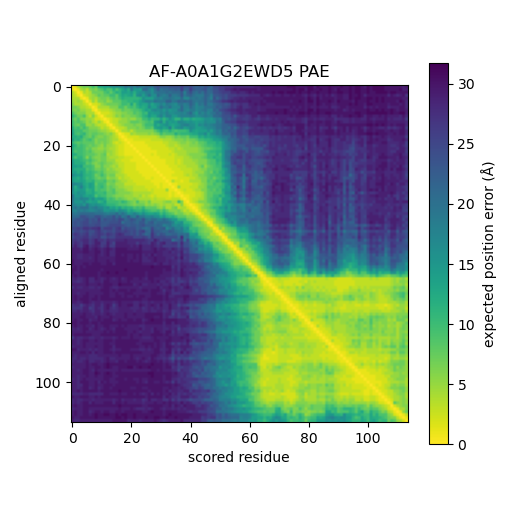.543 7.827 -42.760 1.00 75.50 109 SER A O 1
ATOM 847 N N . ASN A 1 110 ? 12.237 6.890 -41.648 1.00 72.88 110 ASN A N 1
ATOM 848 C CA . ASN A 1 110 ? 12.013 5.514 -42.090 1.00 72.88 110 ASN A CA 1
ATOM 849 C C . ASN A 1 110 ? 11.201 4.666 -41.094 1.00 72.88 110 ASN A C 1
ATOM 851 O O . ASN A 1 110 ? 11.040 3.468 -41.330 1.00 72.88 110 ASN A O 1
ATOM 855 N N . CYS A 1 111 ? 10.719 5.247 -39.992 1.00 74.44 111 CYS A N 1
ATOM 856 C CA . CYS A 1 111 ? 9.943 4.543 -38.973 1.00 74.44 111 CYS A CA 1
ATOM 857 C C . CYS A 1 111 ? 8.525 5.131 -38.876 1.00 74.44 111 CYS A C 1
ATOM 859 O O . CYS A 1 111 ? 8.392 6.332 -38.654 1.00 74.44 111 CYS A O 1
ATOM 861 N N . PRO A 1 112 ? 7.460 4.321 -39.021 1.00 60.78 112 PRO A N 1
ATOM 862 C CA . PRO A 1 112 ? 6.093 4.799 -38.839 1.00 60.78 112 PRO A CA 1
ATOM 863 C C . PRO A 1 112 ? 5.801 5.060 -37.350 1.00 60.78 112 PRO A C 1
ATOM 865 O O . PRO A 1 112 ? 6.038 4.182 -36.522 1.00 60.78 112 PRO A O 1
ATOM 868 N N . GLY A 1 113 ? 5.262 6.241 -37.022 1.00 61.75 113 GLY A N 1
ATOM 869 C CA . GLY A 1 113 ? 4.800 6.586 -35.665 1.00 61.75 113 GLY A CA 1
ATOM 870 C C . GLY A 1 113 ? 5.700 7.531 -34.854 1.00 61.75 113 GLY A C 1
ATOM 871 O O . GLY A 1 113 ? 5.697 7.445 -33.627 1.00 61.75 113 GLY A O 1
ATOM 872 N N . LEU A 1 114 ? 6.457 8.403 -35.525 1.00 59.56 114 LEU A N 1
ATOM 873 C CA . LEU A 1 114 ? 7.256 9.496 -34.955 1.00 59.56 114 LEU A CA 1
ATOM 874 C C . LEU A 1 114 ? 6.767 10.845 -35.481 1.00 59.56 114 LEU A C 1
ATOM 876 O O . LEU A 1 114 ? 6.377 10.884 -36.672 1.00 59.56 114 LEU A O 1
#